Protein AF-D0NAH2-F1 (afdb_monomer_lite)

Secondary structure (DSSP, 8-state):
--HHHHHHHSPPS---TT--GGGGGG-EEEEEEEEETTEEEEEEEE--SS--EEEEEEEEEEEEE-TTS-EEEEEEEEE-S-TTT-EEEEEEEEEEETTEEEEEEEEE---SSHHHHHHHHHHHHHHHHHHHHHHTTTTTT-

pLDDT: mean 77.37, std 10.28, range [45.62, 90.25]

Sequence (142 aa):
MSYTKQKDLSPMIVTPIGWGLHQRGKASTHVLQDFDQDTLVFARDIPGPEKRIRYLFQVRRAQWELADGRRKLTASLAIIDSDANRRSIQVSVTEMDENSIKVACDHWASCESKLHAEYLMIQWTQFAVWWEQLTVPSNLLL

Structure (mmCIF, N/CA/C/O backbone):
data_AF-D0NAH2-F1
#
_entry.id   AF-D0NAH2-F1
#
loop_
_atom_site.group_PDB
_atom_site.id
_atom_site.type_symbol
_atom_site.label_atom_id
_atom_site.label_alt_id
_atom_site.label_comp_id
_atom_site.label_asym_id
_atom_site.label_entity_id
_atom_site.label_seq_id
_atom_site.pdbx_PDB_ins_code
_atom_site.Cartn_x
_atom_site.Cartn_y
_atom_site.Cartn_z
_atom_site.occupancy
_atom_site.B_iso_or_equiv
_atom_site.auth_seq_id
_atom_site.auth_comp_id
_atom_site.auth_asym_id
_atom_site.auth_atom_id
_atom_site.pdbx_PDB_model_num
ATOM 1 N N . MET A 1 1 ? -17.850 -2.535 0.202 1.00 48.19 1 MET A N 1
ATOM 2 C CA . MET A 1 1 ? -17.335 -1.894 -1.035 1.00 48.19 1 MET A CA 1
ATOM 3 C C . MET A 1 1 ? -17.071 -3.008 -2.042 1.00 48.19 1 MET A C 1
ATOM 5 O O . MET A 1 1 ? -16.432 -3.965 -1.640 1.00 48.19 1 MET A O 1
ATOM 9 N N . SER A 1 2 ? -17.621 -2.988 -3.267 1.00 51.22 2 SER A N 1
ATOM 10 C CA . SER A 1 2 ? -17.449 -4.141 -4.179 1.00 51.22 2 SER A CA 1
ATOM 11 C C . SER A 1 2 ? -15.993 -4.289 -4.643 1.00 51.22 2 SER A C 1
ATOM 13 O O . SER A 1 2 ? -15.274 -3.290 -4.756 1.00 51.22 2 SER A O 1
ATOM 15 N N . TYR A 1 3 ? -15.579 -5.520 -4.962 1.00 52.34 3 TYR A N 1
ATOM 16 C CA . TYR A 1 3 ? -14.243 -5.864 -5.472 1.00 52.34 3 TYR A CA 1
ATOM 17 C C . TYR A 1 3 ? -13.783 -4.970 -6.637 1.00 52.34 3 TYR A C 1
ATOM 19 O O . TYR A 1 3 ? -12.610 -4.606 -6.734 1.00 52.34 3 TYR A O 1
ATOM 27 N N . THR A 1 4 ? -14.720 -4.550 -7.492 1.00 51.22 4 THR A N 1
ATOM 28 C CA . THR A 1 4 ? -14.475 -3.666 -8.639 1.00 51.22 4 THR A CA 1
ATOM 29 C C . THR A 1 4 ? -13.959 -2.294 -8.206 1.00 51.22 4 THR A C 1
ATOM 31 O O . THR A 1 4 ? -13.032 -1.776 -8.816 1.00 51.22 4 THR A O 1
ATOM 34 N N . LYS A 1 5 ? -14.487 -1.730 -7.109 1.00 56.59 5 LYS A N 1
ATOM 35 C CA . LYS A 1 5 ? -13.991 -0.457 -6.564 1.00 56.59 5 LYS A CA 1
ATOM 36 C C . LYS A 1 5 ? -12.612 -0.626 -5.917 1.00 56.59 5 LYS A C 1
ATOM 38 O O . LYS A 1 5 ? -11.764 0.242 -6.061 1.00 56.59 5 LYS A O 1
ATOM 43 N N . GLN A 1 6 ? -12.347 -1.743 -5.240 1.00 58.69 6 GLN A N 1
ATOM 44 C CA . GLN A 1 6 ? -11.058 -1.975 -4.571 1.00 58.69 6 GLN A CA 1
ATOM 45 C C . GLN A 1 6 ? -9.896 -2.161 -5.559 1.00 58.69 6 GLN A C 1
ATOM 47 O O . GLN A 1 6 ? -8.791 -1.676 -5.309 1.00 58.69 6 GLN A O 1
ATOM 52 N N . LYS A 1 7 ? -10.156 -2.798 -6.708 1.00 62.38 7 LYS A N 1
ATOM 53 C CA . LYS A 1 7 ? -9.196 -2.951 -7.810 1.00 62.38 7 LYS A CA 1
ATOM 54 C C . LYS A 1 7 ? -8.624 -1.607 -8.272 1.00 62.38 7 LYS A C 1
ATOM 56 O O . LYS A 1 7 ? -7.407 -1.480 -8.419 1.00 62.38 7 LYS A O 1
ATOM 61 N N . ASP A 1 8 ? -9.493 -0.620 -8.460 1.00 59.78 8 ASP A N 1
ATOM 62 C CA . ASP A 1 8 ? -9.110 0.692 -8.979 1.00 59.78 8 ASP A CA 1
ATOM 63 C C . ASP A 1 8 ? -8.594 1.626 -7.884 1.00 59.78 8 ASP A C 1
ATOM 65 O O . ASP A 1 8 ? -8.013 2.659 -8.191 1.00 59.78 8 ASP A O 1
ATOM 69 N N . LEU A 1 9 ? -8.740 1.277 -6.604 1.00 63.00 9 LEU A N 1
ATOM 70 C CA . LEU A 1 9 ? -8.401 2.153 -5.479 1.00 63.00 9 LEU A CA 1
ATOM 71 C C . LEU A 1 9 ? -7.194 1.667 -4.657 1.00 63.00 9 LEU A C 1
ATOM 73 O O . LEU A 1 9 ? -6.704 2.389 -3.792 1.00 63.00 9 LEU A O 1
ATOM 77 N N . SER A 1 10 ? -6.653 0.481 -4.951 1.00 68.50 10 SER A N 1
ATOM 78 C CA . SER A 1 10 ? -5.477 -0.036 -4.246 1.00 68.50 10 SER A CA 1
ATOM 79 C C . SER A 1 10 ? -4.192 0.750 -4.585 1.00 68.50 10 SER A C 1
ATOM 81 O O . SER A 1 10 ? -3.959 1.072 -5.764 1.00 68.50 10 SER A O 1
ATOM 83 N N . PRO A 1 11 ? -3.338 1.068 -3.587 1.00 70.19 11 PRO A N 1
ATOM 84 C CA . PRO A 1 11 ? -2.081 1.776 -3.820 1.00 70.19 11 PRO A CA 1
ATOM 85 C C . PRO A 1 11 ? -1.174 1.036 -4.796 1.00 70.19 11 PRO A C 1
ATOM 87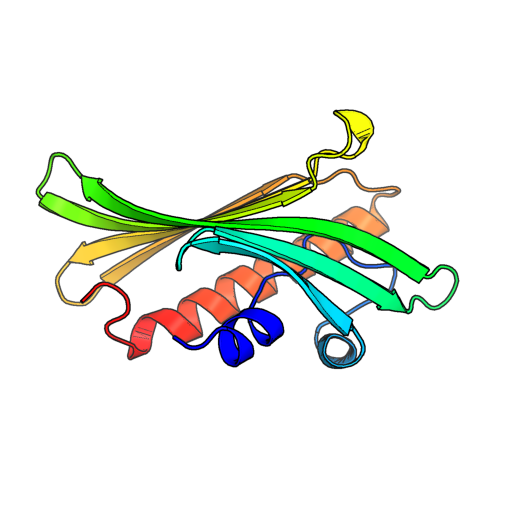 O O . PRO A 1 11 ? -1.176 -0.194 -4.870 1.00 70.19 11 PRO A O 1
ATOM 90 N N . MET A 1 12 ? -0.363 1.788 -5.535 1.00 76.88 12 MET A N 1
ATOM 91 C CA . MET A 1 12 ? 0.753 1.211 -6.279 1.00 76.88 12 MET A CA 1
ATOM 92 C C . MET A 1 12 ? 1.947 1.094 -5.338 1.00 76.88 12 MET A C 1
ATOM 94 O O . MET A 1 12 ? 2.430 2.098 -4.829 1.00 76.88 12 MET A O 1
ATOM 98 N N . ILE A 1 13 ? 2.399 -0.137 -5.101 1.00 78.50 13 ILE A N 1
ATOM 99 C CA . ILE A 1 13 ? 3.489 -0.429 -4.159 1.00 78.50 13 ILE A CA 1
ATOM 100 C C . ILE A 1 13 ? 4.838 0.036 -4.724 1.00 78.50 13 ILE A C 1
ATOM 102 O O . ILE A 1 13 ? 5.683 0.568 -4.010 1.00 78.50 13 ILE A O 1
ATOM 106 N N . VAL A 1 14 ? 5.010 -0.151 -6.030 1.00 80.19 14 VAL A N 1
ATOM 107 C CA . VAL A 1 14 ? 6.168 0.257 -6.827 1.00 80.19 14 VAL A CA 1
ATOM 108 C C . VAL A 1 14 ? 5.688 0.632 -8.227 1.00 80.19 14 VAL A C 1
ATOM 110 O O . VAL A 1 14 ? 4.692 0.086 -8.718 1.00 80.19 14 VAL A O 1
ATOM 113 N N . THR A 1 15 ? 6.397 1.562 -8.858 1.00 80.00 15 THR A N 1
ATOM 114 C CA . THR A 1 15 ? 6.154 2.055 -10.216 1.00 80.00 15 THR A CA 1
ATOM 115 C C . THR A 1 15 ? 7.468 2.146 -10.995 1.00 80.00 15 THR A C 1
ATOM 117 O O . THR A 1 15 ? 8.512 2.339 -10.375 1.00 80.00 15 THR A O 1
ATOM 120 N N . PRO A 1 16 ? 7.448 2.050 -12.336 1.00 81.56 16 PRO A N 1
ATOM 121 C CA . PRO A 1 16 ? 8.626 2.330 -13.154 1.00 81.56 16 PRO A CA 1
ATOM 122 C C . PRO A 1 16 ? 9.142 3.767 -12.968 1.00 81.56 16 PRO A C 1
ATOM 124 O O . PRO A 1 16 ? 8.415 4.650 -12.514 1.00 81.56 16 PRO A O 1
ATOM 127 N N . ILE A 1 17 ? 10.382 4.032 -13.381 1.00 79.81 17 ILE A N 1
ATOM 128 C CA . ILE A 1 17 ? 10.913 5.402 -13.425 1.00 79.81 17 ILE A CA 1
ATOM 129 C C . ILE A 1 17 ? 10.065 6.253 -14.386 1.00 79.81 17 ILE A C 1
ATOM 131 O O . ILE A 1 17 ? 9.664 5.791 -15.457 1.00 79.81 17 ILE A O 1
ATOM 135 N N . GLY A 1 18 ? 9.776 7.497 -13.989 1.00 75.00 18 GLY A N 1
ATOM 136 C CA . GLY A 1 18 ? 8.985 8.440 -14.786 1.00 75.00 18 GLY A CA 1
ATOM 137 C C . GLY A 1 18 ? 7.474 8.198 -14.745 1.00 75.00 18 GLY A C 1
ATOM 138 O O . GLY A 1 18 ? 6.747 8.822 -15.518 1.00 75.00 18 GLY A O 1
ATOM 139 N N . TRP A 1 19 ? 6.996 7.311 -13.864 1.00 77.12 19 TRP A N 1
ATOM 140 C CA . TRP A 1 19 ? 5.567 7.106 -13.650 1.00 77.12 19 TRP A CA 1
ATOM 141 C C . TRP A 1 19 ? 4.963 8.109 -12.666 1.00 77.12 19 TRP A C 1
ATOM 143 O O . TRP A 1 19 ? 5.448 8.261 -11.547 1.00 77.12 19 TRP A O 1
ATOM 153 N N . GLY A 1 20 ? 3.866 8.753 -13.069 1.00 69.19 20 GLY A N 1
ATOM 154 C CA . GLY A 1 20 ? 3.087 9.665 -12.227 1.00 69.19 20 GLY A CA 1
ATOM 155 C C . GLY A 1 20 ? 1.594 9.325 -12.164 1.00 69.19 20 GLY A C 1
ATOM 156 O O . GLY A 1 20 ? 1.104 8.426 -12.847 1.00 69.19 20 GLY A O 1
ATOM 157 N N . LEU A 1 21 ? 0.836 10.104 -11.382 1.00 67.69 21 LEU A N 1
ATOM 158 C CA . LEU A 1 21 ? -0.600 9.888 -11.134 1.00 67.69 21 LEU A CA 1
ATOM 159 C C . LEU A 1 21 ? -1.441 9.803 -12.422 1.00 67.69 21 LEU A C 1
ATOM 161 O O . LEU A 1 21 ? -2.322 8.957 -12.546 1.00 67.69 21 LEU A O 1
ATOM 165 N N . HIS A 1 22 ? -1.141 10.649 -13.408 1.00 73.25 22 HIS A N 1
ATOM 16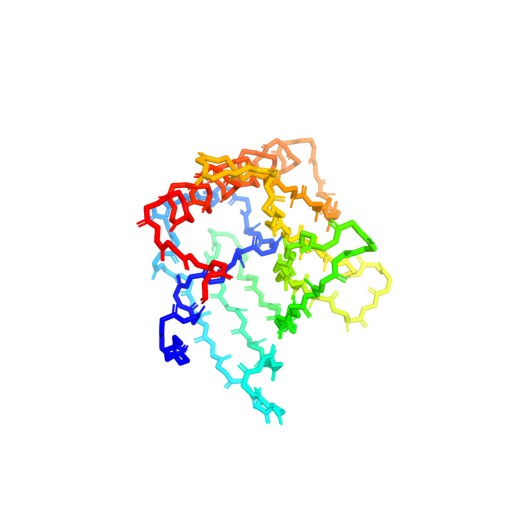6 C CA . HIS A 1 22 ? -1.861 10.710 -14.684 1.00 73.25 22 HIS A CA 1
ATOM 167 C C . HIS A 1 22 ? -1.700 9.432 -15.527 1.00 73.25 22 HIS A C 1
ATOM 169 O O . HIS A 1 22 ? -2.506 9.162 -16.415 1.00 73.25 22 HIS A O 1
ATOM 175 N N . GLN A 1 23 ? -0.678 8.618 -15.250 1.00 78.12 23 GLN A N 1
ATOM 176 C CA . GLN A 1 23 ? -0.485 7.324 -15.898 1.00 78.12 23 GLN A CA 1
ATOM 177 C C . GLN A 1 23 ? -1.160 6.183 -15.137 1.00 78.12 23 GLN A C 1
ATOM 179 O O . GLN A 1 23 ? -1.265 5.101 -15.700 1.00 78.12 23 GLN A O 1
ATOM 184 N N . ARG A 1 24 ? -1.703 6.406 -13.929 1.00 75.69 24 ARG A N 1
ATOM 185 C CA . ARG A 1 24 ? -2.298 5.357 -13.082 1.00 75.69 24 ARG A CA 1
ATOM 186 C C . ARG A 1 24 ? -3.345 4.504 -13.795 1.00 75.69 24 ARG A C 1
ATOM 188 O O . ARG A 1 24 ? -3.327 3.287 -13.648 1.00 75.69 24 ARG A O 1
ATOM 195 N N . GLY A 1 25 ? -4.193 5.114 -14.625 1.00 77.75 25 GLY A N 1
ATOM 196 C CA . GLY A 1 25 ? -5.198 4.395 -15.422 1.00 77.75 25 GLY A CA 1
ATOM 197 C C . GLY A 1 25 ? -4.622 3.440 -16.477 1.00 77.75 25 GLY A C 1
ATOM 198 O O . GLY A 1 25 ? -5.351 2.618 -17.018 1.00 77.75 25 GLY A O 1
ATOM 199 N N . LYS A 1 26 ? -3.317 3.520 -16.768 1.00 85.06 26 LYS A N 1
ATOM 200 C CA . LYS A 1 26 ? -2.611 2.608 -17.680 1.00 85.06 26 LYS A CA 1
ATOM 201 C C . LYS A 1 26 ? -2.150 1.322 -16.990 1.00 85.06 26 LYS A C 1
ATOM 203 O O . LYS A 1 26 ? -1.734 0.394 -17.679 1.00 85.06 26 LYS A O 1
ATOM 208 N N . ALA A 1 27 ? -2.179 1.264 -15.656 1.00 85.81 27 ALA A N 1
ATOM 209 C CA . ALA A 1 27 ? -1.851 0.054 -14.916 1.00 85.81 27 ALA A CA 1
ATOM 210 C C . ALA A 1 27 ? -3.049 -0.892 -14.950 1.00 85.81 27 ALA A C 1
ATOM 212 O O . ALA A 1 27 ? -4.186 -0.491 -14.703 1.00 85.81 27 ALA A O 1
ATOM 213 N N . SER A 1 28 ? -2.788 -2.169 -15.204 1.00 87.19 28 SER A N 1
ATOM 214 C CA . SER A 1 28 ? -3.813 -3.206 -15.119 1.00 87.19 28 SER A CA 1
ATOM 215 C C . SER A 1 28 ? -3.684 -3.962 -13.804 1.00 87.19 28 SER A C 1
ATOM 217 O O . SER A 1 28 ? -2.589 -4.190 -13.286 1.00 87.19 28 SER A O 1
ATOM 219 N N . THR A 1 29 ? -4.832 -4.292 -13.219 1.00 86.31 29 THR A N 1
ATOM 220 C CA . THR A 1 29 ? -4.921 -5.041 -11.964 1.00 86.31 29 THR A CA 1
ATOM 221 C C . THR A 1 29 ? -5.902 -6.181 -12.143 1.00 86.31 29 THR A C 1
ATOM 223 O O . THR A 1 29 ? -7.030 -5.978 -12.604 1.00 86.31 29 THR A O 1
ATOM 226 N N . HIS A 1 30 ? -5.466 -7.376 -11.780 1.00 86.56 30 HIS A N 1
ATOM 227 C CA . HIS A 1 30 ? -6.232 -8.604 -11.922 1.00 86.56 30 HIS A CA 1
ATOM 228 C C . HIS A 1 30 ? -6.339 -9.268 -10.558 1.00 86.56 30 HIS A C 1
ATOM 230 O O . HIS A 1 30 ? -5.332 -9.397 -9.868 1.00 86.56 30 HIS A O 1
ATOM 236 N N . VAL A 1 31 ? -7.549 -9.662 -10.163 1.00 87.62 31 VAL A N 1
ATOM 237 C CA . VAL A 1 31 ? -7.747 -10.527 -8.994 1.00 87.62 31 VAL A CA 1
ATOM 238 C C . VAL A 1 31 ? -7.266 -11.918 -9.391 1.00 87.62 31 VAL A C 1
ATOM 240 O O . VAL A 1 31 ? -7.687 -12.428 -10.428 1.00 87.62 31 VAL A O 1
ATOM 243 N N . LEU A 1 32 ? -6.368 -12.501 -8.605 1.00 87.94 32 LEU A N 1
ATOM 244 C CA . LEU A 1 32 ? -5.897 -13.871 -8.805 1.00 87.94 32 LEU A CA 1
ATOM 245 C C . LEU A 1 32 ? -6.572 -14.849 -7.854 1.00 87.94 32 LEU A C 1
ATOM 247 O O . LEU A 1 32 ? -6.872 -15.971 -8.247 1.00 87.94 32 LEU A O 1
ATOM 251 N N . GLN A 1 33 ? -6.791 -14.426 -6.610 1.00 87.25 33 GLN A N 1
ATOM 252 C CA . GLN A 1 33 ? -7.399 -15.261 -5.587 1.00 87.25 33 GLN A CA 1
ATOM 253 C C . GLN A 1 33 ? -8.179 -14.410 -4.592 1.00 87.25 33 GLN A C 1
ATOM 255 O O . GLN A 1 33 ? -7.742 -13.321 -4.210 1.00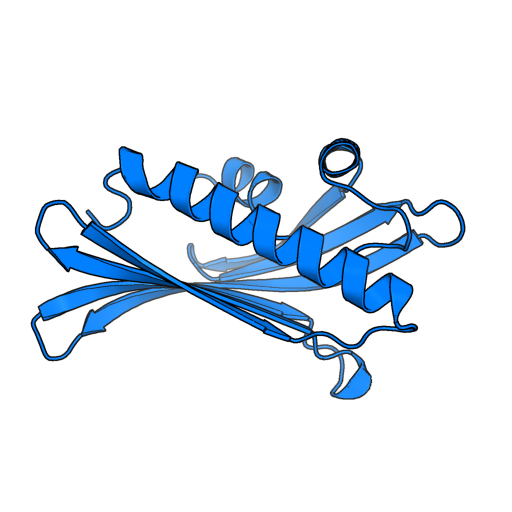 87.25 33 GLN A O 1
ATOM 260 N N . ASP A 1 34 ? -9.318 -14.950 -4.178 1.00 88.88 34 ASP A N 1
ATOM 261 C CA . ASP A 1 34 ? -10.170 -14.444 -3.112 1.00 88.88 34 ASP A CA 1
ATOM 262 C C . ASP A 1 34 ? -10.155 -15.472 -1.979 1.00 88.88 34 ASP A C 1
ATOM 264 O O . ASP A 1 34 ? -10.425 -16.653 -2.213 1.00 88.88 34 ASP A O 1
ATOM 268 N N . PHE A 1 35 ? -9.738 -15.043 -0.790 1.00 84.56 35 PHE A N 1
ATOM 269 C CA . PHE A 1 35 ? -9.789 -15.872 0.413 1.00 84.56 35 PHE A CA 1
ATOM 270 C C . PHE A 1 35 ? -11.045 -15.552 1.224 1.00 84.56 35 PHE A C 1
ATOM 272 O O . PHE A 1 35 ? -11.713 -16.466 1.704 1.00 84.56 35 PHE A O 1
ATOM 279 N N . ASP A 1 36 ? -11.342 -14.260 1.368 1.00 83.81 36 ASP A N 1
ATOM 280 C CA . ASP A 1 36 ? -12.495 -13.709 2.068 1.00 83.81 36 ASP A CA 1
ATOM 281 C C . ASP A 1 36 ? -12.720 -12.234 1.662 1.00 83.81 36 ASP A C 1
ATOM 283 O O . ASP A 1 36 ? -11.977 -11.650 0.869 1.00 83.81 36 ASP A O 1
ATOM 287 N N . GLN A 1 37 ? -13.739 -11.595 2.246 1.00 76.38 37 GLN A N 1
ATOM 288 C CA . GLN A 1 37 ? -14.117 -10.209 1.933 1.00 76.38 37 GLN A CA 1
ATOM 289 C C . GLN A 1 37 ? -13.019 -9.165 2.213 1.00 76.38 37 GLN A C 1
ATOM 291 O O . GLN A 1 37 ? -13.076 -8.060 1.667 1.00 76.38 37 GLN A O 1
ATOM 296 N N . ASP A 1 38 ? -12.030 -9.495 3.041 1.00 81.31 38 ASP A N 1
ATOM 297 C CA . ASP A 1 38 ? -10.969 -8.593 3.473 1.00 81.31 38 ASP A CA 1
ATOM 298 C C . ASP A 1 38 ? -9.579 -8.998 2.965 1.00 81.31 38 ASP A C 1
ATOM 300 O O . ASP A 1 38 ? -8.645 -8.194 3.063 1.00 81.31 38 ASP A O 1
ATOM 304 N N . THR A 1 39 ? -9.433 -10.188 2.376 1.00 83.25 39 THR A N 1
ATOM 305 C CA . THR A 1 39 ? -8.151 -10.769 1.969 1.00 83.25 39 THR A CA 1
ATOM 306 C C . THR A 1 39 ? -8.166 -11.218 0.510 1.00 83.25 39 THR A C 1
ATOM 308 O O . THR A 1 39 ? -8.776 -12.217 0.134 1.00 83.25 39 THR A O 1
ATOM 311 N N . LEU A 1 40 ? -7.400 -10.507 -0.319 1.00 86.06 40 LEU A N 1
ATOM 312 C CA . LEU A 1 40 ? -7.336 -10.713 -1.767 1.00 86.06 40 LEU A CA 1
ATOM 313 C C . LEU A 1 40 ? -5.892 -10.751 -2.254 1.00 86.06 40 LEU A C 1
ATOM 315 O O . LEU A 1 40 ? -5.041 -10.008 -1.762 1.00 86.06 40 LEU A O 1
ATOM 319 N N . VAL A 1 41 ? -5.629 -11.555 -3.282 1.00 85.44 41 VAL A N 1
ATOM 320 C CA . VAL A 1 41 ? -4.358 -11.533 -4.016 1.00 85.44 41 VAL A CA 1
ATOM 321 C C . VAL A 1 41 ? -4.593 -10.984 -5.410 1.00 85.44 41 VAL A C 1
ATOM 323 O O . VAL A 1 41 ? -5.473 -11.435 -6.146 1.00 85.44 41 VAL A O 1
ATOM 326 N N . PHE A 1 42 ? -3.764 -10.018 -5.782 1.00 87.38 42 PHE A N 1
ATOM 327 C CA . PHE A 1 42 ? -3.809 -9.350 -7.068 1.00 87.38 42 PHE A CA 1
ATOM 328 C C . PHE A 1 42 ? -2.494 -9.517 -7.824 1.00 87.38 42 PHE A C 1
ATOM 330 O O . PHE A 1 42 ? -1.417 -9.568 -7.234 1.00 87.38 42 PHE A O 1
ATOM 337 N N . ALA A 1 43 ? -2.583 -9.497 -9.150 1.00 86.94 43 ALA A N 1
ATOM 338 C CA . ALA A 1 43 ? -1.467 -9.188 -10.032 1.00 86.94 43 ALA A CA 1
ATOM 339 C C . ALA A 1 43 ? -1.601 -7.751 -10.531 1.00 86.94 43 ALA A C 1
ATOM 341 O O . ALA A 1 43 ? -2.671 -7.353 -11.004 1.00 86.94 43 ALA A O 1
ATOM 342 N N . ARG A 1 44 ? -0.511 -6.987 -10.469 1.00 88.88 44 ARG A N 1
ATOM 343 C CA . ARG A 1 44 ? -0.402 -5.668 -11.095 1.00 88.88 44 ARG A CA 1
ATOM 344 C C . ARG A 1 44 ? 0.594 -5.716 -12.232 1.00 88.88 44 ARG A C 1
ATOM 346 O O . ARG A 1 44 ? 1.68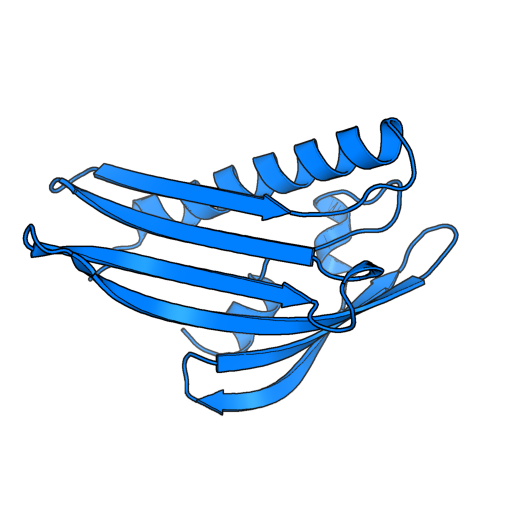3 -6.260 -12.078 1.00 88.88 44 ARG A O 1
ATOM 353 N N . ASP A 1 45 ? 0.215 -5.118 -13.350 1.00 89.69 45 ASP A N 1
ATOM 354 C CA . ASP A 1 45 ? 1.065 -4.953 -14.519 1.00 89.69 45 ASP A CA 1
ATOM 355 C C . ASP A 1 45 ? 1.073 -3.478 -14.926 1.00 89.69 45 ASP A C 1
ATOM 357 O O . ASP A 1 45 ? 0.023 -2.877 -15.186 1.00 89.69 45 ASP A O 1
ATOM 361 N N . ILE A 1 46 ? 2.271 -2.898 -14.902 1.00 88.81 46 ILE A N 1
ATOM 362 C CA . ILE A 1 46 ? 2.521 -1.480 -15.116 1.00 88.81 46 ILE A CA 1
ATOM 363 C C . ILE A 1 46 ? 3.442 -1.330 -16.332 1.00 88.81 46 ILE A C 1
ATOM 365 O O . ILE A 1 46 ? 4.610 -1.736 -16.274 1.00 88.81 46 ILE A O 1
ATOM 369 N N . PRO A 1 47 ? 2.960 -0.733 -17.436 1.00 86.00 47 PRO A N 1
ATOM 370 C CA . PRO A 1 47 ? 3.809 -0.443 -18.581 1.00 86.00 47 PRO A CA 1
ATOM 371 C C . PRO A 1 47 ? 4.771 0.697 -18.231 1.00 86.00 47 PRO A C 1
ATOM 373 O O . PRO A 1 47 ? 4.324 1.781 -17.872 1.00 86.00 47 PRO A O 1
ATOM 376 N N . GLY A 1 48 ? 6.079 0.481 -18.344 1.00 80.06 48 GLY A N 1
ATOM 377 C CA . GLY A 1 48 ? 7.085 1.539 -18.224 1.00 80.06 48 GLY A CA 1
ATOM 378 C C . GLY A 1 48 ? 7.697 1.900 -19.580 1.00 80.06 48 GLY A C 1
ATOM 379 O O . GLY A 1 48 ? 7.563 1.123 -20.527 1.00 80.06 48 GLY A O 1
ATOM 380 N N . PRO A 1 49 ? 8.359 3.065 -19.684 1.00 74.56 49 PRO A N 1
ATOM 381 C CA . PRO A 1 49 ? 8.996 3.510 -20.925 1.00 74.56 49 PRO A CA 1
ATOM 382 C C . PRO A 1 49 ? 10.108 2.559 -21.396 1.00 74.56 49 PRO A C 1
ATOM 384 O O . PRO A 1 49 ? 10.223 2.310 -22.590 1.00 74.56 49 PRO A O 1
ATOM 387 N N . GLU A 1 50 ? 10.880 1.987 -20.466 1.00 77.56 50 GLU A N 1
ATOM 388 C CA . GLU A 1 50 ? 11.974 1.052 -20.779 1.00 77.56 50 GLU A CA 1
ATOM 389 C C . GLU A 1 50 ? 11.660 -0.392 -20.377 1.00 77.56 50 GLU A C 1
ATOM 391 O O . GLU A 1 50 ? 12.026 -1.339 -21.072 1.00 77.56 50 GLU A O 1
ATOM 396 N N . LYS A 1 51 ? 10.986 -0.580 -19.237 1.00 79.81 51 LYS A N 1
ATOM 397 C CA . LYS A 1 51 ? 10.668 -1.898 -18.682 1.00 79.81 51 LYS A CA 1
ATOM 398 C C . LYS A 1 51 ? 9.243 -1.936 -18.158 1.00 79.81 51 LYS A C 1
ATOM 400 O O . LYS A 1 51 ? 8.784 -1.014 -17.486 1.00 79.81 51 LYS A O 1
ATOM 405 N N . ARG A 1 52 ? 8.556 -3.044 -18.426 1.00 86.25 52 ARG A N 1
ATOM 406 C CA . ARG A 1 52 ? 7.287 -3.385 -17.778 1.00 86.25 52 ARG A CA 1
ATOM 407 C C . ARG A 1 52 ? 7.578 -3.940 -16.386 1.00 86.25 52 ARG A C 1
ATOM 409 O O . ARG A 1 52 ? 8.418 -4.823 -16.245 1.00 86.25 52 ARG A O 1
ATOM 416 N N . ILE A 1 53 ? 6.861 -3.450 -15.380 1.00 85.81 53 ILE A N 1
ATOM 417 C CA . ILE A 1 53 ? 6.916 -3.993 -14.021 1.00 85.81 53 ILE A CA 1
ATOM 418 C C . ILE A 1 53 ? 5.658 -4.819 -13.784 1.00 85.81 53 ILE A C 1
ATOM 420 O O . ILE A 1 53 ? 4.544 -4.342 -13.998 1.00 85.81 53 ILE A O 1
ATOM 424 N N . ARG A 1 54 ? 5.840 -6.055 -13.315 1.00 87.62 54 ARG A N 1
ATOM 425 C CA . ARG A 1 54 ? 4.750 -6.921 -12.872 1.00 87.62 54 ARG A CA 1
ATOM 426 C C . ARG A 1 54 ? 5.053 -7.445 -11.478 1.00 87.62 54 ARG A C 1
ATOM 428 O O . ARG A 1 54 ? 6.157 -7.918 -11.236 1.00 87.62 54 ARG A O 1
ATOM 435 N N . TYR A 1 55 ? 4.077 -7.371 -10.585 1.00 86.06 55 TYR A N 1
ATOM 436 C CA . TYR A 1 55 ? 4.191 -7.940 -9.247 1.00 86.06 55 TYR A CA 1
ATOM 437 C C . TYR A 1 55 ? 2.868 -8.518 -8.770 1.00 86.06 55 TYR A C 1
ATOM 439 O O . TYR A 1 55 ? 1.788 -8.068 -9.162 1.00 86.06 55 TYR A O 1
ATOM 447 N N . LEU A 1 56 ? 2.981 -9.518 -7.901 1.00 86.81 56 LEU A N 1
ATOM 448 C CA . LEU A 1 56 ? 1.872 -10.036 -7.118 1.00 86.81 56 LEU A CA 1
ATOM 449 C C . LEU A 1 56 ? 1.850 -9.325 -5.773 1.00 86.81 56 LEU A C 1
ATOM 451 O O . LEU A 1 56 ? 2.902 -9.058 -5.192 1.00 86.81 56 LEU A O 1
ATOM 455 N N . PHE A 1 57 ? 0.660 -9.007 -5.287 1.00 85.50 57 PHE A N 1
ATOM 456 C CA . PHE A 1 57 ? 0.511 -8.403 -3.977 1.00 85.50 57 PHE A CA 1
ATOM 457 C C . PHE A 1 57 ? -0.764 -8.863 -3.292 1.00 85.50 57 PHE A C 1
ATOM 459 O O . PHE A 1 57 ? -1.810 -9.035 -3.921 1.00 85.50 57 PHE A O 1
ATOM 466 N N . GLN A 1 58 ? -0.661 -9.036 -1.981 1.00 85.19 58 GLN A N 1
ATOM 467 C CA . GLN A 1 58 ? -1.803 -9.300 -1.124 1.00 85.19 58 GLN A CA 1
ATOM 468 C C . GLN A 1 58 ? -2.352 -7.975 -0.609 1.00 85.19 58 GLN A C 1
ATOM 470 O O . GLN A 1 58 ? -1.579 -7.116 -0.190 1.00 85.19 58 GLN A O 1
ATOM 475 N N . VAL A 1 59 ? -3.673 -7.825 -0.616 1.00 83.12 59 VAL A N 1
ATOM 476 C CA . VAL A 1 59 ? -4.383 -6.789 0.133 1.00 83.12 59 VAL A CA 1
ATOM 477 C C . VAL A 1 59 ? -5.074 -7.468 1.303 1.00 83.12 59 VAL A C 1
ATOM 479 O O . VAL A 1 59 ? -5.820 -8.422 1.099 1.00 83.12 59 VAL A O 1
ATOM 482 N N . ARG A 1 60 ? -4.840 -6.959 2.511 1.00 84.12 60 ARG A N 1
ATOM 483 C CA . ARG A 1 60 ? -5.537 -7.380 3.724 1.00 84.12 60 ARG A CA 1
ATOM 484 C C . ARG A 1 60 ? -6.145 -6.173 4.415 1.00 84.12 60 ARG A C 1
ATOM 486 O O . ARG A 1 60 ? -5.425 -5.228 4.736 1.00 84.12 60 ARG A O 1
ATOM 493 N N . ARG A 1 61 ? -7.443 -6.215 4.680 1.00 82.12 61 ARG A N 1
ATOM 494 C CA . ARG A 1 61 ? -8.134 -5.244 5.529 1.00 82.12 61 ARG A CA 1
ATOM 495 C C . ARG A 1 61 ? -8.378 -5.856 6.902 1.00 82.12 61 ARG A C 1
ATOM 497 O O . ARG A 1 61 ? -8.565 -7.057 7.039 1.00 82.12 61 ARG A O 1
ATOM 504 N N . ALA A 1 62 ? -8.275 -5.040 7.937 1.00 84.12 62 ALA A N 1
ATOM 505 C CA . ALA A 1 62 ? -8.540 -5.468 9.299 1.00 84.12 62 ALA A CA 1
ATOM 506 C C . ALA A 1 62 ? -9.094 -4.299 10.102 1.00 84.12 62 ALA A C 1
ATOM 508 O O . ALA A 1 62 ? -8.524 -3.205 10.076 1.00 84.12 62 ALA A O 1
ATOM 509 N N . GLN A 1 63 ? -10.182 -4.547 10.817 1.00 85.12 63 GLN A N 1
ATOM 510 C CA . GLN A 1 63 ? -10.797 -3.599 11.731 1.00 85.12 63 GLN A CA 1
ATOM 511 C C . GLN A 1 63 ? -10.536 -4.038 13.168 1.00 85.12 63 GLN A C 1
ATOM 513 O O . GLN A 1 63 ? -10.565 -5.227 13.480 1.00 85.12 63 GLN A O 1
ATOM 518 N N . TRP A 1 64 ? -10.251 -3.067 14.024 1.00 85.56 64 TRP A N 1
ATOM 519 C CA . TRP A 1 64 ? -9.887 -3.276 15.416 1.00 85.56 64 TRP A CA 1
ATOM 520 C C . TRP A 1 64 ? -10.610 -2.265 16.292 1.00 85.56 64 TRP A C 1
ATOM 522 O O . TRP A 1 64 ? -10.817 -1.123 15.877 1.00 85.56 64 TRP A O 1
ATOM 532 N N . GLU A 1 65 ? -10.910 -2.672 17.516 1.00 88.69 65 GLU A N 1
ATOM 533 C CA . GLU A 1 65 ? -11.200 -1.767 18.623 1.00 88.69 65 GLU A CA 1
ATOM 534 C C . GLU A 1 65 ? -9.941 -1.692 19.492 1.00 88.69 65 GLU A C 1
ATOM 536 O O . GLU A 1 65 ? -9.354 -2.714 19.857 1.00 88.69 65 GLU A O 1
ATOM 541 N N . LEU A 1 66 ? -9.452 -0.479 19.729 1.00 88.00 66 LEU A N 1
ATOM 542 C CA . LEU A 1 66 ? -8.297 -0.225 20.577 1.00 88.00 66 LEU A CA 1
ATOM 543 C C . LEU A 1 66 ? -8.706 -0.331 22.050 1.00 88.00 66 LEU A C 1
ATOM 545 O O . LEU A 1 66 ? -9.879 -0.241 22.393 1.00 88.00 66 LEU A O 1
ATOM 549 N N . ALA A 1 67 ? -7.728 -0.486 22.944 1.00 90.25 67 ALA A N 1
ATOM 550 C CA . ALA A 1 67 ? -7.986 -0.641 24.380 1.00 90.25 67 ALA A CA 1
ATOM 551 C C . ALA A 1 67 ? -8.745 0.544 25.016 1.00 90.25 67 ALA A C 1
ATOM 553 O O . ALA A 1 67 ? -9.322 0.398 26.088 1.00 90.25 67 ALA A O 1
ATOM 554 N N . ASP A 1 68 ? -8.733 1.708 24.368 1.00 89.44 68 ASP A N 1
ATOM 555 C CA . ASP A 1 68 ? -9.463 2.912 24.771 1.00 89.44 68 ASP A CA 1
ATOM 556 C C . ASP A 1 68 ? -10.841 3.054 24.093 1.00 89.44 68 ASP A C 1
ATOM 558 O O . ASP A 1 68 ? -11.462 4.110 24.186 1.00 89.44 68 ASP A O 1
ATOM 562 N N . GLY A 1 69 ? -11.317 2.010 23.407 1.00 85.69 69 GLY A N 1
ATOM 563 C CA . GLY A 1 69 ? -12.604 1.974 22.711 1.00 85.69 69 GLY A CA 1
ATOM 564 C C . GLY A 1 69 ? -12.592 2.599 21.313 1.00 85.69 69 GLY A C 1
ATOM 565 O O . GLY A 1 69 ? -13.603 2.551 20.615 1.00 85.69 69 GLY A O 1
ATOM 566 N N . ARG A 1 70 ? -11.471 3.180 20.859 1.00 86.31 70 ARG A N 1
ATOM 567 C CA . ARG A 1 70 ? -11.398 3.805 19.528 1.00 86.31 70 ARG A CA 1
ATOM 568 C C . ARG A 1 70 ? -11.288 2.763 18.428 1.00 86.31 70 ARG A C 1
ATOM 570 O O . ARG A 1 70 ? -10.551 1.784 18.546 1.00 86.31 70 ARG A O 1
ATOM 577 N N . ARG A 1 71 ? -11.956 2.999 17.301 1.00 85.50 71 ARG A N 1
ATOM 578 C CA . ARG A 1 71 ? -11.884 2.101 16.144 1.00 85.50 71 ARG A CA 1
ATOM 579 C C . ARG A 1 71 ? -10.660 2.399 15.288 1.00 85.50 71 ARG A C 1
ATOM 581 O O . ARG A 1 71 ? -10.277 3.550 15.073 1.00 85.50 71 ARG A O 1
ATOM 588 N N . LYS A 1 72 ? -10.065 1.341 14.742 1.00 85.19 72 LYS A N 1
ATOM 589 C CA . LYS A 1 72 ? -8.956 1.412 13.792 1.00 85.19 72 LYS A CA 1
ATOM 590 C C . LYS A 1 72 ? -9.220 0.502 12.604 1.00 85.19 72 LYS A C 1
ATOM 592 O O . LYS A 1 72 ? -9.338 -0.709 12.760 1.00 85.19 72 LYS A O 1
ATOM 597 N N . LEU A 1 73 ? -9.214 1.068 11.403 1.00 83.62 73 LEU A N 1
ATOM 598 C CA . LEU A 1 73 ? -9.194 0.314 10.153 1.00 83.62 73 LEU A CA 1
ATOM 599 C C . LEU A 1 73 ? -7.771 0.307 9.600 1.00 83.62 73 LEU A C 1
ATOM 601 O O . LEU A 1 73 ? -7.130 1.347 9.493 1.00 83.62 73 LEU A O 1
ATOM 605 N N . THR A 1 74 ? -7.264 -0.864 9.232 1.00 81.31 74 THR A N 1
ATOM 606 C CA . THR A 1 74 ? -5.946 -1.021 8.610 1.00 81.31 74 THR A CA 1
ATOM 607 C C . THR A 1 74 ? -6.089 -1.722 7.271 1.00 81.31 74 THR A C 1
ATOM 609 O O . THR A 1 74 ? -6.710 -2.777 7.190 1.00 81.31 74 THR A O 1
ATOM 612 N N . ALA A 1 75 ? -5.493 -1.150 6.231 1.00 80.44 75 ALA A N 1
ATOM 613 C CA . ALA A 1 75 ? -5.293 -1.777 4.936 1.00 80.44 75 ALA A CA 1
ATOM 614 C C . ALA A 1 75 ? -3.793 -2.021 4.734 1.00 80.44 75 ALA A C 1
ATOM 616 O O . ALA A 1 75 ? -2.997 -1.085 4.662 1.00 80.44 75 ALA A O 1
ATOM 617 N N . SER A 1 76 ? -3.412 -3.290 4.643 1.00 81.75 76 SER A N 1
ATOM 618 C CA . SER A 1 76 ? -2.043 -3.730 4.401 1.00 81.75 76 SER A CA 1
ATOM 619 C C . SER A 1 76 ? -1.918 -4.254 2.979 1.00 81.75 76 SER A C 1
ATOM 621 O O . SER A 1 76 ? -2.721 -5.075 2.537 1.00 81.75 76 SER A O 1
ATOM 623 N N . LEU A 1 77 ? -0.895 -3.793 2.274 1.00 85.38 77 LEU A N 1
ATOM 624 C CA . LEU A 1 77 ? -0.487 -4.273 0.970 1.00 85.38 77 LEU A CA 1
ATOM 625 C C . LEU A 1 77 ? 0.952 -4.750 1.037 1.00 85.38 77 LEU A C 1
ATOM 627 O O . LEU A 1 77 ? 1.821 -4.017 1.504 1.00 85.38 77 LEU A O 1
ATOM 631 N N . ALA A 1 78 ? 1.219 -5.953 0.546 1.00 81.81 78 ALA A N 1
ATOM 632 C CA . ALA A 1 78 ? 2.566 -6.504 0.572 1.00 81.81 78 ALA A CA 1
ATOM 633 C C . ALA A 1 78 ? 2.890 -7.287 -0.700 1.00 81.81 78 ALA A C 1
ATOM 635 O O . ALA A 1 78 ? 2.080 -8.082 -1.177 1.00 81.81 78 ALA A O 1
ATOM 636 N N . ILE A 1 79 ? 4.102 -7.069 -1.212 1.00 79.50 79 ILE A N 1
ATOM 637 C CA . ILE A 1 79 ? 4.788 -7.947 -2.160 1.00 79.50 79 ILE A CA 1
ATOM 638 C C . ILE A 1 79 ? 5.681 -8.849 -1.309 1.00 79.50 79 ILE A C 1
ATOM 640 O O . ILE A 1 79 ? 6.687 -8.391 -0.761 1.00 79.50 79 ILE A O 1
ATOM 644 N N . ILE A 1 80 ? 5.275 -10.109 -1.154 1.00 66.19 80 ILE A N 1
ATOM 645 C CA . ILE A 1 80 ? 5.965 -11.109 -0.329 1.00 66.19 80 ILE A CA 1
ATOM 646 C C . ILE A 1 80 ? 6.495 -12.196 -1.263 1.00 66.19 80 ILE A C 1
ATOM 648 O O . ILE A 1 80 ? 5.945 -13.285 -1.345 1.00 66.19 80 ILE A O 1
ATOM 652 N N . ASP A 1 81 ? 7.511 -11.848 -2.045 1.00 66.69 81 ASP A N 1
ATOM 653 C CA . ASP A 1 81 ? 8.171 -12.790 -2.957 1.00 66.69 81 ASP A CA 1
ATOM 654 C C . ASP A 1 81 ? 9.491 -13.300 -2.346 1.00 66.69 81 ASP A C 1
ATOM 656 O O . ASP A 1 81 ? 9.719 -14.498 -2.221 1.00 66.69 81 ASP A O 1
ATOM 660 N N . SER A 1 82 ? 10.334 -12.385 -1.858 1.00 67.81 82 SER A N 1
ATOM 661 C CA . SER A 1 82 ? 11.587 -12.669 -1.140 1.00 67.81 82 SER A CA 1
ATOM 662 C C . SER A 1 82 ? 12.012 -11.451 -0.310 1.00 67.81 82 SER A C 1
ATOM 664 O O . SER A 1 82 ? 11.482 -10.360 -0.529 1.00 67.81 82 SER A O 1
ATOM 666 N N . ASP A 1 83 ? 12.988 -11.577 0.599 1.00 68.31 83 ASP A N 1
ATOM 667 C CA . ASP A 1 83 ? 13.492 -10.431 1.382 1.00 68.31 83 ASP A CA 1
ATOM 668 C C . ASP A 1 83 ? 14.004 -9.284 0.492 1.00 68.31 83 ASP A C 1
ATOM 670 O O . ASP A 1 83 ? 13.719 -8.114 0.753 1.00 68.31 83 ASP A O 1
ATOM 674 N N . ALA A 1 84 ? 14.676 -9.608 -0.619 1.00 65.69 84 ALA A N 1
ATOM 675 C CA . ALA A 1 84 ? 15.150 -8.623 -1.596 1.00 65.69 84 ALA A CA 1
ATOM 676 C C . ALA A 1 84 ? 13.991 -7.884 -2.301 1.00 65.69 84 ALA A C 1
ATOM 678 O O . ALA A 1 84 ? 14.056 -6.675 -2.568 1.00 65.69 84 ALA A O 1
ATOM 679 N N . ASN A 1 85 ? 12.889 -8.597 -2.543 1.00 66.38 85 ASN A N 1
ATOM 680 C CA . ASN A 1 85 ? 11.697 -8.088 -3.219 1.00 66.38 85 ASN A CA 1
ATOM 681 C C . ASN A 1 85 ? 10.621 -7.590 -2.250 1.00 66.38 85 ASN A C 1
ATOM 683 O O . ASN A 1 85 ? 9.559 -7.158 -2.698 1.00 66.38 85 ASN A O 1
ATOM 687 N N . ARG A 1 86 ? 10.879 -7.611 -0.935 1.00 73.50 86 ARG A N 1
ATOM 688 C CA . ARG A 1 86 ? 9.888 -7.241 0.071 1.00 73.50 86 ARG A CA 1
ATOM 689 C C . ARG A 1 86 ? 9.551 -5.764 -0.050 1.00 73.50 86 ARG A C 1
ATOM 691 O O . ARG A 1 86 ? 10.391 -4.893 0.193 1.00 73.50 86 ARG A O 1
ATOM 698 N N . ARG A 1 87 ? 8.311 -5.482 -0.432 1.00 81.00 87 ARG A N 1
ATOM 699 C CA . ARG A 1 87 ? 7.748 -4.130 -0.484 1.00 81.00 87 ARG A CA 1
ATOM 700 C C . ARG A 1 87 ? 6.424 -4.145 0.245 1.00 81.00 87 ARG A C 1
ATOM 702 O O . ARG A 1 87 ? 5.646 -5.081 0.068 1.00 81.00 87 ARG A O 1
ATOM 709 N N . SER A 1 88 ? 6.154 -3.125 1.041 1.00 81.94 88 SER A N 1
ATOM 710 C CA . SER A 1 88 ? 4.904 -3.062 1.786 1.00 81.94 88 SER A CA 1
ATOM 711 C C . SER A 1 88 ? 4.401 -1.644 1.930 1.00 81.94 88 SER A C 1
ATOM 713 O O . SER A 1 88 ? 5.177 -0.701 2.066 1.00 81.94 88 SER A O 1
ATOM 715 N N . ILE A 1 89 ? 3.083 -1.529 1.930 1.00 82.44 89 ILE A N 1
ATOM 716 C CA . ILE A 1 89 ? 2.350 -0.328 2.285 1.00 82.44 89 ILE A CA 1
ATOM 717 C C . ILE A 1 89 ? 1.363 -0.740 3.358 1.00 82.44 89 ILE A C 1
ATOM 719 O O . ILE A 1 89 ? 0.541 -1.625 3.139 1.00 82.44 89 ILE A O 1
ATOM 723 N N . GLN A 1 90 ? 1.420 -0.093 4.506 1.00 83.88 90 GLN A N 1
ATOM 724 C CA . GLN A 1 90 ? 0.393 -0.206 5.518 1.00 83.88 90 GLN A CA 1
ATOM 725 C C . GLN A 1 90 ? -0.217 1.168 5.728 1.00 83.88 90 GLN A C 1
ATOM 727 O O . GLN A 1 90 ? 0.464 2.114 6.108 1.00 83.88 90 GLN A O 1
ATOM 732 N N . VAL A 1 91 ? -1.517 1.267 5.481 1.00 81.44 91 VAL A N 1
ATOM 733 C CA . VAL A 1 91 ? -2.293 2.449 5.832 1.00 81.44 91 VAL A CA 1
ATOM 734 C C . VAL A 1 91 ? -3.214 2.077 6.967 1.00 81.44 91 VAL A C 1
ATOM 736 O O . VAL A 1 91 ? -3.915 1.067 6.906 1.00 81.44 91 VAL A O 1
ATOM 739 N N . SER A 1 92 ? -3.229 2.902 8.002 1.00 83.25 92 SER A N 1
ATOM 740 C CA . SER A 1 92 ? -4.211 2.791 9.063 1.00 83.25 92 SER A CA 1
ATOM 741 C C . SER A 1 92 ? -4.912 4.112 9.295 1.00 83.25 92 SER A C 1
ATOM 743 O O . SER A 1 92 ? -4.296 5.174 9.246 1.00 83.25 92 SER A O 1
ATOM 745 N N . VAL A 1 93 ? -6.210 4.018 9.534 1.00 80.81 93 VAL A N 1
ATOM 746 C CA . VAL A 1 93 ? -7.068 5.128 9.914 1.00 80.81 93 VAL A CA 1
ATOM 747 C C . VAL A 1 93 ? -7.596 4.807 11.299 1.00 80.81 93 VAL A C 1
ATOM 749 O O . VAL A 1 93 ? -8.227 3.768 11.498 1.00 80.81 93 VAL A O 1
ATOM 752 N N . THR A 1 94 ? -7.300 5.680 12.248 1.00 84.75 94 THR A N 1
ATOM 753 C CA . THR A 1 94 ? -7.739 5.564 13.635 1.00 84.75 94 THR A CA 1
ATOM 754 C C . THR A 1 94 ? -8.684 6.713 13.938 1.00 84.75 94 THR A C 1
ATOM 756 O O . THR A 1 94 ? -8.349 7.867 13.678 1.00 84.75 94 THR A O 1
ATOM 759 N N . GLU A 1 95 ? -9.850 6.402 14.487 1.00 84.38 95 GLU A N 1
ATOM 760 C CA . GLU A 1 95 ? -10.767 7.401 15.035 1.00 84.38 95 GLU A CA 1
ATOM 761 C C . GLU A 1 95 ? -10.100 8.109 16.217 1.00 84.38 95 GLU A C 1
ATOM 763 O O . GLU A 1 95 ? -9.461 7.456 17.041 1.00 84.38 95 GLU A O 1
ATOM 768 N N . MET A 1 96 ? -10.190 9.435 16.286 1.00 82.69 96 MET A N 1
ATOM 769 C CA . MET A 1 96 ? -9.584 10.215 17.368 1.00 82.69 96 MET A CA 1
ATOM 770 C C . MET A 1 96 ? -10.659 10.925 18.194 1.00 82.69 96 MET A C 1
ATOM 772 O O . MET A 1 96 ? -10.667 10.758 19.412 1.00 82.69 96 MET A O 1
ATOM 776 N N . ASP A 1 97 ? -11.568 11.645 17.535 1.00 77.62 97 ASP A N 1
ATOM 777 C CA . ASP A 1 97 ? -12.759 12.284 18.110 1.00 77.62 97 ASP A CA 1
ATOM 778 C C . ASP A 1 97 ? -13.895 12.335 17.066 1.00 77.62 97 ASP A C 1
ATOM 780 O O . ASP A 1 97 ? -13.730 11.828 15.956 1.00 77.62 97 ASP A O 1
ATOM 784 N N . GLU A 1 98 ? -15.042 12.935 17.411 1.00 70.88 98 GLU A N 1
ATOM 785 C CA . GLU A 1 98 ? -16.242 12.974 16.554 1.00 70.88 98 GLU A CA 1
ATOM 786 C C . GLU A 1 98 ? -15.987 13.550 15.150 1.00 70.88 98 GLU A C 1
ATOM 788 O O . GLU A 1 98 ? -16.670 13.162 14.203 1.00 70.88 98 GLU A O 1
ATOM 793 N N . ASN A 1 99 ? -14.988 14.426 14.995 1.00 73.06 99 ASN A N 1
ATOM 794 C CA . ASN A 1 99 ? -14.699 15.115 13.738 1.00 73.06 99 ASN A CA 1
ATOM 795 C C . ASN A 1 99 ? -13.262 14.900 13.242 1.00 73.06 99 ASN A C 1
ATOM 797 O O . ASN A 1 99 ? -12.856 15.541 12.267 1.00 73.06 99 ASN A O 1
ATOM 801 N N . SER A 1 100 ? -12.476 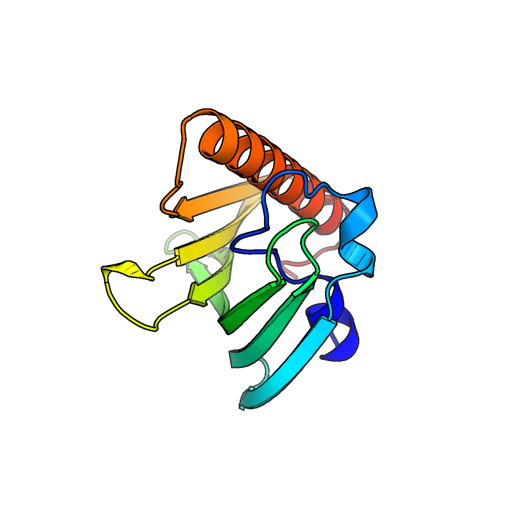14.033 13.885 1.00 77.12 100 SER A N 1
ATOM 802 C CA . SER A 1 100 ? -11.075 13.846 13.530 1.00 77.12 100 SER A CA 1
ATOM 803 C C . SER A 1 100 ? -10.658 12.382 13.450 1.00 77.12 100 SER A C 1
ATOM 805 O O . SER A 1 100 ? -11.008 11.514 14.254 1.00 77.12 100 SER A O 1
ATOM 807 N N . ILE A 1 101 ? -9.854 12.116 12.425 1.00 78.75 101 ILE A N 1
ATOM 808 C CA . ILE A 1 101 ? -9.220 10.829 12.179 1.00 78.75 101 ILE A CA 1
ATOM 809 C C . ILE A 1 101 ? -7.714 11.033 12.106 1.00 78.75 101 ILE A C 1
ATOM 811 O O . ILE A 1 101 ? -7.219 12.034 11.591 1.00 78.75 101 ILE A O 1
ATOM 815 N N . LYS A 1 102 ? -6.965 10.047 12.588 1.00 82.69 102 LYS A N 1
ATOM 816 C CA . LYS A 1 102 ? -5.527 9.951 12.364 1.00 82.69 102 LYS A CA 1
ATOM 817 C C . LYS A 1 102 ? -5.273 8.972 11.232 1.00 82.69 102 LYS A C 1
ATOM 819 O O . LYS A 1 102 ? -5.596 7.793 11.354 1.00 82.69 102 LYS A O 1
ATOM 824 N N . VAL A 1 103 ? -4.628 9.443 10.171 1.00 79.75 103 VAL A N 1
ATOM 825 C CA . VAL A 1 103 ? -4.121 8.588 9.095 1.00 79.75 103 VAL A CA 1
ATOM 826 C C . VAL A 1 103 ? -2.627 8.354 9.322 1.00 79.75 103 VAL A C 1
ATOM 828 O O . VAL A 1 103 ? -1.856 9.301 9.456 1.00 79.75 103 VAL A O 1
ATOM 831 N N . ALA A 1 104 ? -2.209 7.093 9.390 1.00 83.81 104 ALA A N 1
ATOM 832 C CA . ALA A 1 104 ? -0.804 6.691 9.435 1.00 83.81 104 ALA A CA 1
ATOM 833 C C . ALA A 1 104 ? -0.483 5.823 8.215 1.00 83.81 104 ALA A C 1
ATOM 835 O O . ALA A 1 104 ? -1.244 4.911 7.891 1.00 83.81 104 ALA A O 1
ATOM 836 N N . CYS A 1 105 ? 0.625 6.127 7.542 1.00 80.88 105 CYS A N 1
ATOM 837 C CA . CYS A 1 105 ? 1.036 5.491 6.294 1.00 80.88 105 CYS A CA 1
ATOM 838 C C . CYS A 1 105 ? 2.489 5.023 6.393 1.00 80.88 105 CYS A C 1
ATOM 840 O O . CYS A 1 105 ? 3.408 5.813 6.189 1.00 80.88 105 CYS A O 1
ATOM 842 N N . ASP A 1 106 ? 2.690 3.733 6.630 1.00 84.50 106 ASP A N 1
ATOM 843 C CA . ASP A 1 106 ? 4.010 3.116 6.698 1.00 84.50 106 ASP A CA 1
ATOM 844 C C . ASP A 1 106 ? 4.342 2.461 5.354 1.00 84.50 106 ASP A C 1
ATOM 846 O O . ASP A 1 106 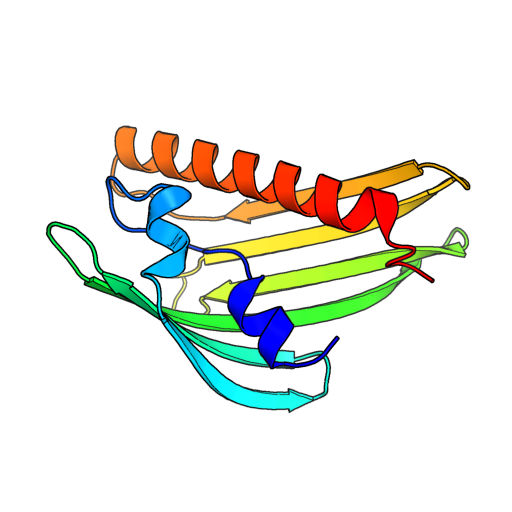? 3.717 1.483 4.937 1.00 84.50 106 ASP A O 1
ATOM 850 N N . HIS A 1 107 ? 5.325 3.027 4.653 1.00 83.56 107 HIS A N 1
ATOM 851 C CA . HIS A 1 107 ? 5.790 2.537 3.357 1.00 83.56 107 HIS A CA 1
ATOM 852 C C . HIS A 1 107 ? 7.210 1.990 3.474 1.00 83.56 107 HIS A C 1
ATOM 854 O O . HIS A 1 107 ? 8.082 2.601 4.090 1.00 83.56 107 HIS A O 1
ATOM 860 N N . TRP A 1 108 ? 7.457 0.851 2.833 1.00 83.00 108 TRP A N 1
ATOM 861 C CA . TRP A 1 108 ? 8.790 0.280 2.710 1.00 83.00 108 TRP A CA 1
ATOM 862 C C . TRP A 1 108 ? 9.047 -0.194 1.284 1.00 83.00 108 TRP A C 1
ATOM 864 O O . TRP A 1 108 ? 8.356 -1.082 0.772 1.00 83.00 108 TRP A O 1
ATOM 874 N N . ALA A 1 109 ? 10.081 0.373 0.661 1.00 79.12 109 ALA A N 1
ATOM 875 C CA . ALA A 1 109 ? 10.594 -0.091 -0.614 1.00 79.12 109 ALA A CA 1
ATOM 876 C C . ALA A 1 109 ? 12.093 0.144 -0.778 1.00 79.12 109 ALA A C 1
ATOM 878 O O . ALA A 1 109 ? 12.665 1.097 -0.261 1.00 79.12 109 ALA A O 1
ATOM 879 N N . SER A 1 110 ? 12.696 -0.718 -1.587 1.00 78.88 110 SER A N 1
ATOM 880 C CA . SER A 1 110 ? 14.002 -0.503 -2.202 1.00 78.88 110 SER A CA 1
ATOM 881 C C . SER A 1 110 ? 13.867 0.459 -3.381 1.00 78.88 110 SER A C 1
ATOM 883 O O . SER A 1 110 ? 12.876 0.397 -4.111 1.00 78.88 110 SER A O 1
ATOM 885 N N . CYS A 1 111 ? 14.896 1.260 -3.632 1.00 78.81 111 CYS A N 1
ATOM 886 C CA . CYS A 1 111 ? 15.023 2.090 -4.828 1.00 78.81 111 CYS A CA 1
ATOM 887 C C . CYS A 1 111 ? 16.332 1.760 -5.558 1.00 78.81 111 CYS A C 1
ATOM 889 O O . CYS A 1 111 ? 17.271 1.238 -4.962 1.00 78.81 111 CYS A O 1
ATOM 891 N N . GLU A 1 112 ? 16.377 2.039 -6.860 1.00 80.56 112 GLU A N 1
ATOM 892 C CA . GLU A 1 112 ? 17.549 1.754 -7.712 1.00 80.56 112 GLU A CA 1
ATOM 893 C C . GLU A 1 112 ? 18.520 2.942 -7.794 1.00 80.56 112 GLU A C 1
ATOM 895 O O . GLU A 1 112 ? 19.679 2.792 -8.167 1.00 80.56 112 GLU A O 1
ATOM 900 N N . SER A 1 113 ? 18.047 4.143 -7.459 1.00 83.19 113 SER A N 1
ATOM 901 C CA . SER A 1 113 ? 18.822 5.380 -7.481 1.00 83.19 113 SER A CA 1
ATOM 902 C C . SER A 1 113 ? 18.159 6.436 -6.597 1.00 83.19 113 SER A C 1
ATOM 904 O O . SER A 1 113 ? 16.986 6.310 -6.237 1.00 83.19 113 SER A O 1
ATOM 906 N N . LYS A 1 114 ? 18.884 7.520 -6.295 1.00 85.88 114 LYS A N 1
ATOM 907 C CA . LYS A 1 114 ? 18.330 8.674 -5.569 1.00 85.88 114 LYS A CA 1
ATOM 908 C C . LYS A 1 114 ? 17.109 9.267 -6.280 1.00 85.88 114 LYS A C 1
ATOM 910 O O . LYS A 1 114 ? 16.096 9.518 -5.641 1.00 85.88 114 LYS A O 1
ATOM 915 N N . LEU A 1 115 ? 17.182 9.415 -7.602 1.00 82.81 115 LEU A N 1
ATOM 916 C CA . LEU A 1 115 ? 16.074 9.934 -8.404 1.00 82.81 115 LEU A CA 1
ATOM 917 C C . LEU A 1 115 ? 14.841 9.019 -8.320 1.00 82.81 115 LEU A C 1
ATOM 919 O O . LEU A 1 115 ? 13.717 9.489 -8.175 1.00 82.81 115 LEU A O 1
ATOM 923 N N . HIS A 1 116 ? 15.043 7.698 -8.353 1.00 80.50 116 HIS A N 1
ATOM 924 C CA . HIS A 1 116 ? 13.956 6.738 -8.158 1.00 80.50 116 HIS A CA 1
ATOM 925 C C . HIS A 1 116 ? 13.355 6.855 -6.743 1.00 80.50 116 HIS A C 1
ATOM 927 O O . HIS A 1 116 ? 12.134 6.834 -6.598 1.00 80.50 116 HIS A O 1
ATOM 933 N N . ALA A 1 117 ? 14.182 7.051 -5.711 1.00 82.69 117 ALA A N 1
ATOM 934 C CA . ALA A 1 117 ? 13.710 7.283 -4.345 1.00 82.69 117 ALA A CA 1
ATOM 935 C C . ALA A 1 117 ? 12.835 8.545 -4.233 1.00 82.69 117 ALA A C 1
ATOM 937 O O . ALA A 1 117 ? 11.769 8.503 -3.623 1.00 82.69 117 ALA A O 1
ATOM 938 N N . GLU A 1 118 ? 13.252 9.651 -4.855 1.00 83.31 118 GLU A N 1
ATOM 939 C CA . GLU A 1 118 ? 12.505 10.916 -4.863 1.00 83.31 118 GLU A CA 1
ATOM 940 C C . GLU A 1 118 ? 11.130 10.753 -5.526 1.00 83.31 118 GLU A C 1
ATOM 942 O O . GLU A 1 118 ? 10.117 11.181 -4.969 1.00 83.31 118 GLU A O 1
ATOM 947 N N . TYR A 1 119 ? 11.065 10.056 -6.665 1.00 79.56 119 TYR A N 1
ATOM 948 C CA . TYR A 1 119 ? 9.788 9.756 -7.314 1.00 79.56 119 TYR A CA 1
ATOM 949 C C . TYR A 1 119 ? 8.877 8.876 -6.452 1.00 79.56 119 TYR A C 1
ATOM 951 O O . TYR A 1 119 ? 7.683 9.169 -6.349 1.00 79.56 119 TYR A O 1
ATOM 959 N N . LEU A 1 120 ? 9.417 7.837 -5.802 1.00 79.06 120 LEU A N 1
ATOM 960 C CA . LEU A 1 120 ? 8.643 6.985 -4.893 1.00 79.06 120 LEU A CA 1
ATOM 961 C C . LEU A 1 120 ? 8.074 7.792 -3.718 1.00 79.06 120 LEU A C 1
ATOM 963 O O . LEU A 1 120 ? 6.885 7.674 -3.429 1.00 79.06 120 LEU A O 1
ATOM 967 N N . MET A 1 121 ? 8.871 8.671 -3.100 1.00 81.06 121 MET A N 1
ATOM 968 C CA . MET A 1 121 ? 8.414 9.521 -1.991 1.00 81.06 121 MET A CA 1
ATOM 969 C C . MET A 1 121 ? 7.282 10.467 -2.405 1.00 81.06 121 MET A C 1
ATOM 971 O O . MET A 1 121 ? 6.305 10.620 -1.666 1.00 81.06 121 MET A O 1
ATOM 975 N N . ILE A 1 122 ? 7.367 11.065 -3.599 1.00 80.12 122 ILE A N 1
ATOM 976 C CA . ILE A 1 122 ? 6.289 11.904 -4.142 1.00 80.12 122 ILE A CA 1
ATOM 977 C C . ILE A 1 122 ? 5.016 11.071 -4.330 1.00 80.12 122 ILE A C 1
ATOM 979 O O . ILE A 1 122 ? 3.943 11.494 -3.900 1.00 80.12 122 ILE A O 1
ATOM 983 N N . GLN A 1 123 ? 5.124 9.879 -4.925 1.00 76.94 123 GLN A N 1
ATOM 984 C CA . GLN A 1 123 ? 3.974 8.996 -5.144 1.00 76.94 123 GLN A CA 1
ATOM 985 C C . GLN A 1 123 ? 3.325 8.547 -3.825 1.00 76.94 123 GLN A C 1
ATOM 987 O O . GLN A 1 123 ? 2.100 8.571 -3.708 1.00 76.94 123 GLN A O 1
ATOM 992 N N . TRP A 1 124 ? 4.119 8.184 -2.815 1.00 79.25 124 TRP A N 1
ATOM 993 C CA . TRP A 1 124 ? 3.610 7.781 -1.500 1.00 79.25 124 TRP A CA 1
ATOM 994 C C . TRP A 1 124 ? 2.907 8.924 -0.772 1.00 79.25 124 TRP A C 1
ATOM 996 O O . TRP A 1 124 ? 1.821 8.732 -0.228 1.00 79.25 124 TRP A O 1
ATOM 1006 N N . THR A 1 125 ? 3.478 10.128 -0.823 1.00 78.50 125 THR A N 1
ATOM 1007 C CA . THR A 1 125 ? 2.866 11.322 -0.223 1.00 78.50 125 THR A CA 1
ATOM 1008 C C . THR A 1 125 ? 1.536 11.649 -0.899 1.00 78.50 125 THR A C 1
ATOM 1010 O O . THR A 1 125 ? 0.527 11.856 -0.229 1.00 78.50 125 THR A O 1
ATOM 1013 N N . GLN A 1 126 ? 1.501 11.629 -2.235 1.00 76.19 126 GLN A N 1
ATOM 1014 C CA . GLN A 1 126 ? 0.273 11.848 -3.005 1.00 76.19 126 GLN A CA 1
ATOM 1015 C C . GLN A 1 126 ? -0.805 10.809 -2.675 1.00 76.19 126 GLN A C 1
ATOM 1017 O O . GLN A 1 126 ? -1.985 11.146 -2.586 1.00 76.19 126 GLN A O 1
ATOM 1022 N N . PHE A 1 127 ? -0.409 9.553 -2.469 1.00 72.62 127 PHE A N 1
ATOM 1023 C CA . PHE A 1 127 ? -1.329 8.489 -2.093 1.00 72.62 127 PHE A CA 1
ATOM 1024 C C . PHE A 1 127 ? -1.915 8.681 -0.686 1.00 72.62 127 PHE A C 1
ATOM 1026 O O . PHE A 1 127 ? -3.122 8.509 -0.515 1.00 72.62 127 PHE A O 1
ATOM 1033 N N . ALA A 1 128 ? -1.095 9.074 0.294 1.00 71.31 128 ALA A N 1
ATOM 1034 C CA . ALA A 1 128 ? -1.561 9.369 1.649 1.00 71.31 128 ALA A CA 1
ATOM 1035 C C . ALA A 1 128 ? -2.604 10.502 1.656 1.00 71.31 128 ALA A C 1
ATOM 1037 O O . ALA A 1 128 ? -3.677 10.340 2.236 1.00 71.31 128 ALA A O 1
ATOM 1038 N N . VAL A 1 129 ? -2.336 11.592 0.925 1.00 74.12 129 VAL A N 1
ATOM 1039 C CA . VAL A 1 129 ? -3.265 12.728 0.768 1.00 74.12 129 VAL A CA 1
ATOM 1040 C C . VAL A 1 129 ? -4.575 12.298 0.105 1.00 74.12 129 VAL A C 1
ATOM 1042 O O . VAL A 1 129 ? -5.658 12.695 0.524 1.00 74.12 129 VAL A O 1
ATOM 1045 N N . TRP A 1 130 ? -4.503 11.465 -0.932 1.00 72.19 130 TRP A N 1
ATOM 1046 C CA . TRP A 1 130 ? -5.701 10.969 -1.605 1.00 72.19 130 TRP A CA 1
ATOM 1047 C C . TRP A 1 130 ? -6.558 10.072 -0.699 1.00 72.19 130 TRP A C 1
ATOM 1049 O O . TRP A 1 130 ? -7.785 10.156 -0.734 1.00 72.19 130 TRP A O 1
ATOM 1059 N N . TRP A 1 131 ? -5.930 9.241 0.140 1.00 67.19 131 TRP A N 1
ATOM 1060 C CA . TRP A 1 131 ? -6.648 8.437 1.131 1.00 67.19 131 TRP A CA 1
ATOM 1061 C C . TRP A 1 131 ? -7.331 9.297 2.183 1.00 67.19 131 TRP A C 1
ATOM 1063 O O . TRP A 1 131 ? -8.496 9.055 2.473 1.00 67.19 131 TRP A O 1
ATOM 1073 N N . GLU A 1 132 ? -6.642 10.312 2.699 1.00 66.94 132 GLU A N 1
ATOM 1074 C CA . GLU A 1 132 ? -7.225 11.292 3.616 1.00 66.94 132 GLU A CA 1
ATOM 1075 C C . GLU A 1 132 ? -8.469 11.956 2.999 1.00 66.94 132 GLU A C 1
ATOM 1077 O O . GLU A 1 132 ? -9.541 11.963 3.599 1.00 66.94 132 GLU A O 1
ATOM 1082 N N . GLN A 1 133 ? -8.383 12.411 1.746 1.00 67.75 133 GLN A N 1
ATOM 1083 C CA . GLN A 1 133 ? -9.520 13.014 1.039 1.00 67.75 133 GLN A CA 1
ATOM 1084 C C . GLN A 1 133 ? -10.686 12.045 0.801 1.00 67.75 133 GLN A C 1
ATOM 1086 O O . GLN A 1 133 ? -11.839 12.471 0.762 1.00 67.75 133 GLN A O 1
ATOM 1091 N N . LEU A 1 134 ? -10.411 10.749 0.632 1.00 64.31 134 LEU A N 1
ATOM 1092 C CA . LEU A 1 134 ? -11.446 9.724 0.500 1.00 64.31 134 LEU A CA 1
ATOM 1093 C C . LEU A 1 134 ? -12.071 9.325 1.838 1.00 64.31 134 LEU A C 1
ATOM 1095 O O . LEU A 1 134 ? -13.212 8.865 1.846 1.00 64.31 134 LEU A O 1
ATOM 1099 N N . THR A 1 135 ? -11.354 9.447 2.955 1.00 59.72 135 THR A N 1
ATOM 1100 C CA . THR A 1 135 ? -11.829 8.991 4.269 1.00 59.72 135 THR A CA 1
ATOM 1101 C C . THR A 1 135 ? -12.550 10.071 5.058 1.00 59.72 135 THR A C 1
ATOM 1103 O O . THR A 1 135 ? -13.536 9.746 5.718 1.00 59.72 135 THR A O 1
ATOM 1106 N N . VAL A 1 136 ? -12.130 11.335 4.939 1.00 58.41 136 VAL A N 1
ATOM 1107 C CA . VAL A 1 136 ? -12.724 12.491 5.637 1.00 58.41 136 VAL A CA 1
ATOM 1108 C C . VAL A 1 136 ? -14.240 12.658 5.392 1.00 58.41 136 VAL A C 1
ATOM 1110 O O . VAL A 1 136 ? -14.949 12.937 6.354 1.00 58.41 136 VAL A O 1
ATOM 1113 N N . PRO A 1 137 ? -14.800 12.444 4.182 1.00 54.22 137 PRO A N 1
ATOM 1114 C CA . PRO A 1 137 ? -16.239 12.635 3.948 1.00 54.22 137 PRO A CA 1
ATOM 1115 C C . PRO A 1 137 ? -17.122 11.417 4.273 1.00 54.22 137 PRO A C 1
ATOM 1117 O O . PRO A 1 137 ? -18.343 11.505 4.162 1.00 54.22 137 PRO A O 1
ATOM 1120 N N . SER A 1 138 ? -16.536 10.251 4.559 1.00 51.53 138 SER A N 1
ATOM 1121 C CA . SER A 1 138 ? -17.164 8.985 4.149 1.00 51.53 138 SER A CA 1
ATOM 1122 C C . SER A 1 138 ? -17.732 8.120 5.266 1.00 51.53 138 SER A C 1
ATOM 1124 O O . SER A 1 138 ? -18.212 7.031 4.954 1.00 51.53 138 SER A O 1
ATOM 1126 N N . ASN A 1 139 ? -17.674 8.527 6.541 1.00 54.91 139 ASN A N 1
ATOM 1127 C CA . ASN A 1 139 ? -18.106 7.661 7.649 1.00 54.91 139 ASN A CA 1
ATOM 1128 C C . ASN A 1 139 ? -17.455 6.258 7.573 1.00 54.91 139 ASN A C 1
ATOM 1130 O O . ASN A 1 139 ? -18.046 5.263 7.958 1.00 54.91 139 ASN A O 1
ATOM 1134 N N . LEU A 1 140 ? -16.236 6.149 7.028 1.00 54.53 140 LEU A N 1
ATOM 1135 C CA . LEU A 1 140 ? -15.621 4.868 6.636 1.00 54.53 140 LEU A CA 1
ATOM 1136 C C . LEU A 1 140 ? -15.231 3.966 7.821 1.00 54.53 140 LEU A C 1
ATOM 1138 O O . LEU A 1 140 ? -14.804 2.831 7.609 1.00 54.53 140 LEU A O 1
ATOM 1142 N N . LEU A 1 141 ? -15.345 4.491 9.042 1.00 52.19 141 LEU A N 1
ATOM 1143 C CA . LEU A 1 141 ? -15.170 3.757 10.292 1.00 52.19 141 LEU A CA 1
ATOM 1144 C C . LEU A 1 141 ? -16.507 3.367 10.951 1.00 52.19 141 LEU A C 1
ATOM 1146 O O . LEU A 1 141 ? -16.460 2.636 11.940 1.00 52.19 141 LEU A O 1
ATOM 1150 N N . LEU A 1 142 ? -17.654 3.842 10.433 1.00 45.62 142 LEU A N 1
ATOM 1151 C CA . LEU A 1 142 ? -19.006 3.472 10.881 1.00 45.62 142 LEU A CA 1
ATOM 1152 C C . LEU A 1 142 ? -19.413 2.077 10.407 1.00 45.62 142 LEU A C 1
ATOM 1154 O O . LEU A 1 142 ? -19.177 1.744 9.223 1.00 45.62 142 LEU A O 1
#

Organism: Phytophthora infestans (strain T30-4) (NCBI:txid403677)

Foldseek 3Di:
DDPVVCQLLPADQAADPPDDPVCSVVKDKDWPDDPDPFKTKIWIWYDDPVDIDIAIKIWGWDWDQDPVRKIKIKIKIWRPPDPQATWIWIWMWIDDDPQDIDIDIDTDDDAPDPSSVVVVVVSSVVSSVVVCVVPNVDVVRD

Radius of gyration: 15.68 Å; chains: 1; bounding box: 38×31×46 Å